Protein AF-A0A382YYL1-F1 (afdb_monomer_lite)

pLDDT: mean 88.14, std 10.82, range [51.31, 98.38]

Sequence (83 aa):
IKLAGGHQENSLKNRIYIQRANGGIENVVRGRLKRPNAGDTIVVPVEGDPQDFDTASFVADILSVLTNLVAILAIIDNNSDNN

Foldseek 3Di:
DVVVVDDDPQWPVQFKWKQAQVRDIDTDHPPDDDDHDPNIDIDTDGPDDPPPPPPVVVVVVVVVVVVVVVVVVVVVVVVVVVD

Radius of gyration: 24.74 Å; chains: 1; bounding box: 47×22×65 Å

Structure (mmCIF, N/CA/C/O backbone):
data_AF-A0A382YYL1-F1
#
_entry.id   AF-A0A382YYL1-F1
#
loop_
_atom_site.group_PDB
_atom_site.id
_atom_site.type_symbol
_atom_site.label_atom_id
_atom_site.label_alt_id
_atom_site.label_comp_id
_atom_site.label_asym_id
_atom_site.label_entity_id
_atom_site.label_seq_id
_atom_site.pdbx_PDB_ins_code
_atom_site.Cartn_x
_atom_site.Cartn_y
_atom_site.Cartn_z
_atom_site.occupancy
_atom_site.B_iso_or_equiv
_atom_site.auth_seq_id
_atom_site.auth_comp_id
_atom_site.auth_asym_id
_atom_site.auth_atom_id
_atom_site.pdbx_PDB_model_num
ATOM 1 N N . ILE A 1 1 ? 15.516 -5.393 -16.701 1.00 87.38 1 ILE A N 1
ATOM 2 C CA . ILE A 1 1 ? 14.206 -5.436 -17.400 1.00 87.38 1 ILE A CA 1
ATOM 3 C C . ILE A 1 1 ? 14.232 -6.371 -18.606 1.00 87.38 1 ILE A C 1
ATOM 5 O O . ILE A 1 1 ? 13.595 -7.403 -18.520 1.00 87.38 1 ILE A O 1
ATOM 9 N N . LYS A 1 2 ? 14.994 -6.116 -19.687 1.00 91.38 2 LYS A N 1
ATOM 10 C CA . LYS A 1 2 ? 15.075 -7.071 -20.824 1.00 91.38 2 LYS A CA 1
ATOM 11 C C . LYS A 1 2 ? 15.460 -8.497 -20.396 1.00 91.38 2 LYS A C 1
ATOM 13 O O . LYS A 1 2 ? 14.838 -9.450 -20.835 1.00 91.38 2 LYS A O 1
ATOM 18 N N . LEU A 1 3 ? 16.420 -8.614 -19.473 1.00 91.94 3 LEU A N 1
ATOM 19 C CA . LEU A 1 3 ? 16.846 -9.893 -18.884 1.00 91.94 3 LEU A CA 1
ATOM 20 C C . LEU A 1 3 ? 15.762 -10.596 -18.043 1.00 91.94 3 LEU A C 1
ATOM 22 O O . LEU A 1 3 ? 15.909 -11.769 -17.74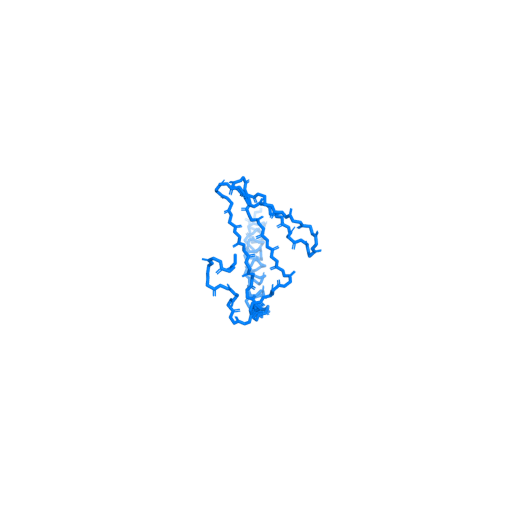3 1.00 91.94 3 LEU A O 1
ATOM 26 N N . ALA A 1 4 ? 14.693 -9.891 -17.668 1.00 90.31 4 ALA A N 1
ATOM 27 C CA . ALA A 1 4 ? 13.565 -10.418 -16.900 1.00 90.31 4 ALA A CA 1
ATOM 28 C C . ALA A 1 4 ? 12.340 -10.720 -17.791 1.00 90.31 4 ALA A C 1
ATOM 30 O O . ALA A 1 4 ? 11.225 -10.779 -17.293 1.00 90.31 4 ALA A O 1
ATOM 31 N N . GLY A 1 5 ? 12.525 -10.844 -19.113 1.00 94.06 5 GLY A N 1
ATOM 32 C CA . GLY A 1 5 ? 11.424 -11.058 -20.064 1.00 94.06 5 GLY A CA 1
ATOM 33 C C . GLY A 1 5 ? 10.784 -9.773 -20.602 1.00 94.06 5 GLY A C 1
ATOM 34 O O . GLY A 1 5 ? 9.835 -9.834 -21.374 1.00 94.06 5 GLY A O 1
ATOM 35 N N . GLY A 1 6 ? 11.326 -8.600 -20.259 1.00 92.12 6 GLY A N 1
ATOM 36 C CA . GLY A 1 6 ? 10.811 -7.314 -20.727 1.00 92.12 6 GLY A CA 1
ATOM 37 C C . GLY A 1 6 ? 9.845 -6.660 -19.741 1.00 92.12 6 GLY A C 1
ATOM 38 O O . GLY A 1 6 ? 9.946 -6.852 -18.534 1.00 92.12 6 GLY A O 1
ATOM 39 N N . HIS A 1 7 ? 8.984 -5.789 -20.260 1.00 90.44 7 HIS A N 1
ATOM 40 C CA . HIS A 1 7 ? 7.959 -5.097 -19.482 1.00 90.44 7 HIS A CA 1
ATOM 41 C C . HIS A 1 7 ? 6.659 -5.900 -19.522 1.00 90.44 7 HIS A C 1
ATOM 43 O O . HIS A 1 7 ? 6.244 -6.311 -20.603 1.00 90.44 7 HIS A O 1
ATOM 49 N N . GLN A 1 8 ? 6.003 -6.056 -18.372 1.00 88.31 8 GLN A N 1
ATOM 50 C CA . GLN A 1 8 ? 4.653 -6.612 -18.292 1.00 88.31 8 GLN A CA 1
ATOM 51 C C . GLN A 1 8 ? 3.635 -5.696 -19.001 1.00 88.31 8 GLN A C 1
ATOM 53 O O . GLN A 1 8 ? 3.857 -4.482 -19.125 1.00 88.31 8 GLN A O 1
ATOM 58 N N . GLU A 1 9 ? 2.524 -6.274 -19.463 1.00 86.06 9 GLU A N 1
ATOM 59 C CA . GLU A 1 9 ? 1.354 -5.531 -19.944 1.00 86.06 9 GLU A CA 1
ATOM 60 C C . GLU A 1 9 ? 0.854 -4.557 -18.863 1.00 86.06 9 GLU A C 1
ATOM 62 O O . GLU A 1 9 ? 0.951 -4.846 -17.670 1.00 86.06 9 GLU A O 1
ATOM 67 N N . ASN A 1 10 ? 0.416 -3.363 -19.273 1.00 87.25 10 ASN A N 1
ATOM 68 C CA . ASN A 1 10 ? -0.004 -2.268 -18.383 1.00 87.25 10 ASN A CA 1
ATOM 69 C C . ASN A 1 10 ? 1.063 -1.784 -17.381 1.00 87.25 10 ASN A C 1
ATOM 71 O O . ASN A 1 10 ? 0.751 -1.118 -16.402 1.00 87.25 10 ASN A O 1
ATOM 75 N N . SER A 1 11 ? 2.349 -2.077 -17.599 1.00 88.94 11 SER A N 1
ATOM 76 C CA . SER A 1 11 ? 3.410 -1.527 -16.746 1.00 88.94 11 SER A CA 1
ATOM 77 C C . SER A 1 11 ? 3.693 -0.046 -17.010 1.00 88.94 11 SER A C 1
ATOM 79 O O . SER A 1 11 ? 3.776 0.412 -18.154 1.00 88.94 11 SER A O 1
ATOM 81 N N . LEU A 1 12 ? 3.952 0.704 -15.938 1.00 90.50 12 LEU A N 1
ATOM 82 C CA . LEU A 1 12 ? 4.349 2.108 -15.995 1.00 90.50 12 LEU A CA 1
ATOM 83 C C . LEU A 1 12 ? 5.828 2.219 -16.394 1.00 90.50 12 LEU A C 1
ATOM 85 O O . LEU A 1 12 ? 6.706 2.458 -15.570 1.00 90.50 12 LEU A O 1
ATOM 89 N N . LYS A 1 13 ? 6.125 2.074 -17.691 1.00 87.88 13 LYS A N 1
ATOM 90 C CA . LYS A 1 13 ? 7.500 1.991 -18.244 1.00 87.88 13 LYS A CA 1
ATOM 91 C C . LYS A 1 13 ? 8.413 3.173 -17.889 1.00 87.88 13 LYS A C 1
ATOM 93 O O . LYS A 1 13 ? 9.631 3.022 -17.871 1.00 87.88 13 LYS A O 1
ATOM 98 N N . ASN A 1 14 ? 7.833 4.338 -17.600 1.00 86.94 14 ASN A N 1
ATOM 99 C CA . ASN A 1 14 ? 8.561 5.552 -17.215 1.00 86.94 14 ASN A CA 1
ATOM 100 C C . ASN A 1 14 ? 8.744 5.703 -15.692 1.00 86.94 14 ASN A C 1
ATOM 102 O O . ASN A 1 14 ? 9.365 6.666 -15.248 1.00 86.94 14 ASN A O 1
ATOM 106 N N . ARG A 1 15 ? 8.201 4.780 -14.890 1.00 88.19 15 ARG A N 1
ATOM 107 C CA . ARG A 1 15 ? 8.332 4.745 -13.432 1.00 88.19 15 ARG A CA 1
ATOM 108 C C . ARG A 1 15 ? 9.070 3.472 -13.042 1.00 88.19 15 ARG A C 1
ATOM 110 O O . ARG A 1 15 ? 8.476 2.421 -12.856 1.00 88.19 15 ARG A O 1
ATOM 117 N N . ILE A 1 16 ? 10.390 3.569 -12.963 1.00 91.06 16 ILE A N 1
ATOM 118 C CA . ILE A 1 16 ? 11.249 2.459 -12.556 1.00 91.06 16 ILE A CA 1
ATOM 119 C C . ILE A 1 16 ? 11.953 2.876 -11.273 1.00 91.06 16 ILE A C 1
ATOM 121 O O . ILE A 1 16 ? 12.483 3.987 -11.184 1.00 91.06 16 ILE A O 1
ATOM 125 N N . TYR A 1 17 ? 11.973 1.980 -10.296 1.00 92.81 17 TYR A N 1
ATOM 126 C CA . TYR A 1 17 ? 12.592 2.216 -9.001 1.00 92.81 17 TYR A CA 1
ATOM 127 C C . TYR A 1 17 ? 13.636 1.142 -8.709 1.00 92.81 17 TYR A C 1
ATOM 129 O O . TYR A 1 17 ? 13.509 -0.002 -9.146 1.00 92.81 17 TYR A O 1
ATOM 137 N N . ILE A 1 18 ? 14.668 1.522 -7.964 1.00 94.31 18 ILE A N 1
ATOM 138 C CA . ILE A 1 18 ? 15.603 0.598 -7.328 1.00 94.31 18 ILE A CA 1
ATOM 139 C C . ILE A 1 18 ? 15.341 0.682 -5.830 1.00 94.31 18 ILE A C 1
ATOM 141 O O . ILE A 1 18 ? 15.548 1.732 -5.222 1.00 94.31 18 ILE A O 1
ATOM 145 N N . GLN 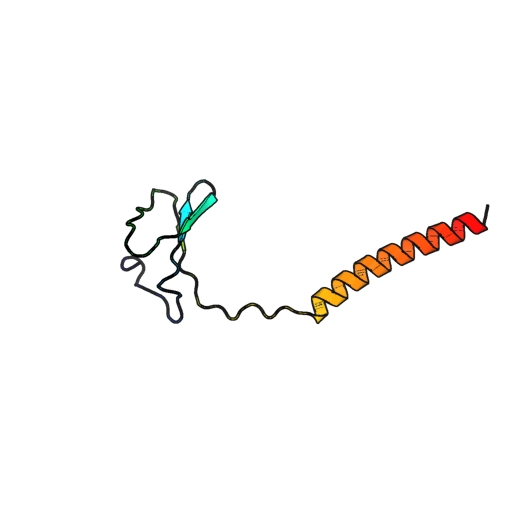A 1 19 ? 14.879 -0.418 -5.253 1.00 95.56 19 GLN A N 1
ATOM 146 C CA . GLN A 1 19 ? 14.869 -0.623 -3.817 1.00 95.56 19 GLN A CA 1
ATOM 147 C C . GLN A 1 19 ? 16.241 -1.162 -3.421 1.00 95.56 19 GLN A C 1
ATOM 149 O O . GLN A 1 19 ? 16.651 -2.232 -3.864 1.00 95.56 19 GLN A O 1
ATOM 154 N N . ARG A 1 20 ? 16.974 -0.381 -2.637 1.00 95.25 20 ARG A N 1
ATOM 155 C CA . ARG A 1 20 ? 18.305 -0.717 -2.147 1.00 95.25 20 ARG A CA 1
ATOM 156 C C . ARG A 1 20 ? 18.222 -1.790 -1.071 1.00 95.25 20 ARG A C 1
ATOM 158 O O . ARG A 1 20 ? 17.251 -1.832 -0.316 1.00 95.25 20 ARG A O 1
ATOM 165 N N . ALA A 1 21 ? 19.287 -2.572 -0.923 1.00 96.38 21 ALA A N 1
ATOM 166 C CA . ALA A 1 21 ? 19.395 -3.566 0.151 1.00 96.38 21 ALA A CA 1
ATOM 167 C C . ALA A 1 21 ? 19.200 -2.979 1.571 1.00 96.38 21 ALA A C 1
ATOM 169 O O . ALA A 1 21 ? 18.777 -3.684 2.479 1.00 96.38 21 ALA A O 1
ATOM 170 N N . ASN A 1 22 ? 19.472 -1.681 1.769 1.00 94.69 22 ASN A N 1
ATOM 171 C CA . ASN A 1 22 ? 19.259 -0.971 3.037 1.00 94.69 22 ASN A CA 1
ATOM 172 C C . ASN A 1 22 ? 17.835 -0.395 3.212 1.00 94.69 22 ASN A C 1
ATOM 174 O O . ASN A 1 22 ? 17.601 0.374 4.140 1.00 94.69 22 ASN A O 1
ATOM 178 N N . GLY A 1 23 ? 16.907 -0.704 2.302 1.00 94.06 23 GLY A N 1
ATOM 179 C CA . GLY A 1 23 ? 15.528 -0.209 2.315 1.00 94.06 23 GLY A CA 1
ATOM 180 C C . GLY A 1 23 ? 15.314 1.145 1.629 1.00 94.06 23 GLY A C 1
ATOM 181 O O . GLY A 1 23 ? 14.169 1.560 1.462 1.00 94.06 23 GLY A O 1
ATOM 182 N N . GLY A 1 24 ? 16.373 1.832 1.189 1.00 95.25 24 GLY A N 1
ATOM 183 C CA . GLY A 1 24 ? 16.248 3.087 0.443 1.00 95.25 24 GLY A CA 1
ATOM 184 C C . GLY A 1 24 ? 15.586 2.889 -0.923 1.00 95.25 24 GLY A C 1
ATOM 185 O O . GLY A 1 24 ? 15.820 1.884 -1.588 1.00 95.25 24 GLY A O 1
ATOM 186 N N . ILE A 1 25 ? 14.783 3.852 -1.378 1.00 93.50 25 ILE A N 1
ATOM 187 C CA . ILE A 1 25 ? 14.115 3.787 -2.686 1.00 93.50 25 ILE A CA 1
ATOM 188 C C . ILE A 1 25 ? 14.620 4.916 -3.573 1.00 93.50 25 ILE A C 1
ATOM 190 O O . ILE A 1 25 ? 14.595 6.089 -3.205 1.00 93.50 25 ILE A O 1
ATOM 194 N N . GLU A 1 26 ? 15.044 4.564 -4.781 1.00 92.00 26 GLU A N 1
ATOM 195 C CA . GLU A 1 26 ? 15.553 5.512 -5.757 1.00 92.00 26 GLU A CA 1
ATOM 196 C C . GLU A 1 26 ? 14.810 5.413 -7.086 1.00 92.00 26 GLU A C 1
ATOM 198 O O . GLU A 1 26 ? 14.715 4.343 -7.680 1.00 92.00 26 GLU A O 1
ATOM 203 N N . ASN A 1 27 ? 14.361 6.552 -7.617 1.00 90.06 27 ASN A N 1
ATOM 204 C CA . ASN A 1 27 ? 13.823 6.608 -8.972 1.00 90.06 27 ASN A CA 1
ATOM 205 C C . ASN A 1 27 ? 14.952 6.533 -10.019 1.00 90.06 27 ASN A C 1
ATOM 207 O O . ASN A 1 27 ? 15.997 7.190 -9.887 1.00 90.06 27 ASN A O 1
ATOM 211 N N . VAL A 1 28 ? 14.714 5.747 -11.068 1.00 87.62 28 VAL A N 1
ATOM 212 C CA . VAL A 1 28 ? 15.537 5.681 -12.276 1.00 87.62 28 VAL A CA 1
ATOM 213 C C . VAL A 1 28 ? 14.966 6.661 -13.300 1.00 87.62 28 VAL A C 1
ATOM 215 O O . VAL A 1 28 ? 14.139 6.313 -14.143 1.00 87.62 28 VAL A O 1
ATOM 218 N N . VAL A 1 29 ? 15.411 7.916 -13.212 1.00 76.75 29 VAL A N 1
ATOM 219 C CA . VAL A 1 29 ? 14.998 8.974 -14.142 1.00 76.75 29 VAL A CA 1
ATOM 220 C C . VAL A 1 29 ? 15.586 8.697 -15.523 1.00 76.75 29 VAL A C 1
ATOM 222 O O . VAL A 1 29 ? 16.776 8.402 -15.663 1.00 76.75 29 VAL A O 1
ATOM 225 N N . ARG A 1 30 ? 14.758 8.840 -16.562 1.00 66.94 30 ARG A N 1
ATOM 226 C CA . ARG A 1 30 ? 15.155 8.699 -17.969 1.00 66.94 30 ARG A CA 1
ATOM 227 C C . ARG A 1 30 ? 16.406 9.548 -18.256 1.00 66.94 30 ARG A C 1
ATOM 229 O O . ARG A 1 30 ? 16.401 10.754 -18.041 1.00 66.94 30 ARG A O 1
ATOM 236 N N . GLY A 1 31 ? 17.487 8.909 -18.708 1.00 64.69 31 GLY A N 1
ATOM 237 C CA . GLY A 1 31 ? 18.770 9.566 -19.008 1.00 64.69 31 GLY A CA 1
ATOM 238 C C . GLY A 1 31 ? 19.806 9.554 -17.876 1.00 64.69 31 GLY A C 1
ATOM 239 O O . GLY A 1 31 ? 20.979 9.800 -18.142 1.00 64.69 31 GLY A O 1
ATOM 240 N N . ARG A 1 32 ? 19.436 9.196 -16.637 1.00 70.50 32 ARG A N 1
ATOM 241 C CA . ARG A 1 32 ? 20.402 8.922 -15.562 1.00 70.50 32 ARG A CA 1
ATOM 242 C C . ARG A 1 32 ? 20.564 7.418 -15.395 1.00 70.50 32 ARG A C 1
ATOM 244 O O . ARG A 1 32 ? 19.673 6.734 -14.897 1.00 70.50 32 ARG A O 1
ATOM 251 N N . LEU A 1 33 ? 21.711 6.896 -15.821 1.00 65.81 33 LEU A N 1
ATOM 252 C CA . LEU A 1 33 ? 22.016 5.477 -15.690 1.00 65.81 33 LEU A CA 1
ATOM 253 C C . LEU A 1 33 ? 22.324 5.157 -14.219 1.00 65.81 33 LEU A C 1
ATOM 255 O O . LEU A 1 33 ? 23.425 5.410 -13.739 1.00 65.81 33 LEU A O 1
ATOM 259 N N . LYS A 1 34 ? 21.346 4.609 -13.494 1.00 81.31 34 LYS A N 1
ATOM 260 C CA . LYS A 1 34 ? 21.559 4.053 -12.153 1.00 81.31 34 LYS A CA 1
ATOM 261 C C . LYS A 1 34 ? 21.797 2.555 -12.262 1.00 81.31 34 LYS A C 1
ATOM 263 O O . LYS A 1 34 ? 20.981 1.837 -12.837 1.00 81.31 34 LYS A O 1
ATOM 268 N N . ARG A 1 35 ? 22.932 2.093 -11.737 1.00 88.12 35 ARG A N 1
ATOM 269 C CA . ARG A 1 35 ? 23.268 0.669 -11.694 1.00 88.12 35 ARG A CA 1
ATOM 270 C C . ARG A 1 35 ? 22.735 0.053 -10.389 1.00 88.12 35 ARG A C 1
ATOM 272 O O . ARG A 1 35 ? 22.960 0.644 -9.329 1.00 88.12 35 ARG A O 1
ATOM 279 N N . PRO A 1 36 ? 22.013 -1.078 -10.457 1.00 89.88 36 PRO A N 1
ATOM 280 C CA . PRO A 1 36 ? 21.666 -1.853 -9.273 1.00 89.88 36 PRO A CA 1
ATOM 281 C C . PRO A 1 36 ? 22.917 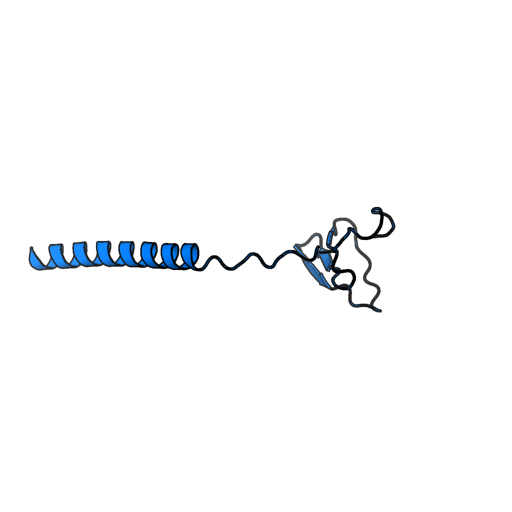-2.549 -8.726 1.00 89.88 36 PRO A C 1
ATOM 283 O O . PRO A 1 36 ? 23.775 -2.988 -9.496 1.00 89.88 36 PRO A O 1
ATOM 286 N N . ASN A 1 37 ? 23.007 -2.640 -7.406 1.00 93.38 37 ASN A N 1
ATOM 287 C CA . ASN A 1 37 ? 24.021 -3.411 -6.696 1.00 93.38 37 ASN A CA 1
ATOM 288 C C . ASN A 1 37 ? 23.472 -4.791 -6.306 1.00 93.38 37 ASN A C 1
ATOM 290 O O . ASN A 1 37 ? 22.279 -5.067 -6.439 1.00 93.38 37 ASN A O 1
ATOM 294 N N . ALA A 1 38 ? 24.343 -5.671 -5.812 1.00 95.19 38 ALA A N 1
ATOM 295 C CA . ALA A 1 38 ? 23.904 -6.940 -5.242 1.00 95.19 38 ALA A CA 1
ATOM 296 C C . ALA A 1 38 ? 22.958 -6.694 -4.052 1.00 95.19 38 ALA A C 1
ATOM 298 O O . ALA A 1 38 ? 23.254 -5.875 -3.184 1.00 95.19 38 ALA A O 1
ATOM 299 N N . GLY A 1 39 ? 21.828 -7.403 -4.032 1.00 94.81 39 GLY A N 1
ATOM 300 C CA . GLY A 1 39 ? 20.780 -7.234 -3.021 1.00 94.81 39 GLY A CA 1
ATOM 301 C C . GLY A 1 39 ? 19.763 -6.127 -3.323 1.00 94.81 39 GLY A C 1
ATOM 302 O O . GLY A 1 39 ? 18.788 -6.006 -2.589 1.00 94.81 39 GLY A O 1
ATOM 303 N N . ASP A 1 40 ? 19.946 -5.349 -4.393 1.00 96.06 40 ASP A N 1
ATOM 304 C CA . ASP A 1 40 ? 18.935 -4.388 -4.833 1.00 96.06 40 ASP A CA 1
ATOM 305 C C . ASP A 1 40 ? 17.797 -5.082 -5.603 1.00 96.06 40 ASP A C 1
ATOM 307 O O . ASP A 1 40 ? 18.017 -6.021 -6.373 1.00 96.06 40 ASP A O 1
ATOM 311 N N . THR A 1 41 ? 16.588 -4.536 -5.484 1.00 95.19 41 THR A N 1
ATOM 312 C CA . THR A 1 41 ? 15.396 -4.967 -6.223 1.00 95.19 41 THR A CA 1
ATOM 313 C C . THR A 1 41 ? 14.978 -3.891 -7.219 1.00 95.19 41 THR A C 1
ATOM 315 O O . THR A 1 41 ? 14.821 -2.722 -6.868 1.00 95.19 41 THR A O 1
ATOM 318 N N . ILE A 1 42 ? 14.763 -4.273 -8.481 1.00 93.38 42 ILE A N 1
ATOM 319 C CA . ILE A 1 42 ? 14.202 -3.374 -9.499 1.00 93.38 42 ILE A CA 1
ATOM 320 C C . ILE A 1 42 ? 12.682 -3.515 -9.482 1.00 93.38 42 ILE A C 1
ATOM 322 O O . ILE A 1 42 ? 12.163 -4.592 -9.761 1.00 93.38 42 ILE A O 1
ATOM 326 N N . VAL A 1 43 ? 11.978 -2.417 -9.219 1.00 93.06 43 VAL A N 1
ATOM 327 C CA . VAL A 1 43 ? 10.514 -2.373 -9.174 1.00 93.06 43 VAL A CA 1
ATOM 328 C C . VAL A 1 43 ? 9.995 -1.590 -10.375 1.00 93.06 43 VAL A C 1
ATOM 330 O O . VAL A 1 43 ? 10.371 -0.436 -10.597 1.00 93.06 43 VAL A O 1
ATOM 333 N N . VAL A 1 44 ? 9.119 -2.225 -11.151 1.00 92.44 44 VAL A N 1
ATOM 334 C CA . VAL A 1 44 ? 8.355 -1.594 -12.232 1.00 92.44 44 VAL A CA 1
ATOM 335 C C . VAL A 1 44 ? 6.883 -1.755 -11.874 1.00 92.44 44 VAL A C 1
ATOM 337 O O . VAL A 1 44 ? 6.372 -2.869 -11.976 1.00 92.44 44 VAL A O 1
ATOM 340 N N . PRO A 1 45 ? 6.200 -0.696 -11.416 1.00 90.12 45 PRO A N 1
ATOM 341 C CA . PRO A 1 45 ? 4.796 -0.793 -11.078 1.00 90.12 45 PRO A CA 1
ATOM 342 C C . PRO A 1 45 ? 3.977 -1.120 -12.319 1.00 90.12 45 PRO A C 1
ATOM 344 O O . PRO A 1 45 ? 4.253 -0.635 -13.423 1.00 90.12 45 PRO A O 1
ATOM 347 N N . VAL A 1 46 ? 2.937 -1.908 -12.109 1.00 88.94 46 VAL A N 1
ATOM 348 C CA . VAL A 1 46 ? 1.804 -1.936 -13.022 1.00 88.94 46 VAL A CA 1
ATOM 349 C C . VAL A 1 46 ? 0.944 -0.704 -12.770 1.00 88.94 46 VAL A C 1
ATOM 351 O O . VAL A 1 46 ? 0.923 -0.172 -11.658 1.00 88.94 46 VAL A O 1
ATOM 354 N N . GLU A 1 47 ? 0.300 -0.208 -13.817 1.00 79.75 47 GLU A N 1
ATOM 355 C CA . GLU A 1 47 ? -0.830 0.699 -13.692 1.00 79.75 47 GLU A CA 1
ATOM 356 C C . GLU A 1 47 ? -1.915 -0.086 -12.957 1.00 79.75 47 GLU A C 1
ATOM 358 O O . GLU A 1 47 ? -2.627 -0.899 -13.538 1.00 79.75 47 GLU A O 1
ATOM 363 N N . GLY A 1 48 ? -1.905 0.029 -11.630 1.00 69.06 48 GLY A N 1
ATOM 364 C CA . GLY A 1 48 ? -2.997 -0.457 -10.813 1.00 69.06 48 GLY A CA 1
ATOM 365 C C . GLY A 1 48 ? -4.179 0.473 -11.011 1.00 69.06 48 GLY A C 1
ATOM 366 O O . GLY A 1 48 ? -3.987 1.683 -11.169 1.00 69.06 48 GLY A O 1
ATOM 367 N N . ASP A 1 49 ? -5.383 -0.083 -10.944 1.00 61.75 49 ASP A N 1
ATOM 368 C CA . ASP A 1 49 ? -6.517 0.726 -10.521 1.00 61.75 49 ASP A CA 1
ATOM 369 C C . ASP A 1 49 ? -6.094 1.391 -9.201 1.00 61.75 49 ASP A C 1
ATOM 371 O O . ASP A 1 49 ? -5.570 0.682 -8.323 1.00 61.75 49 ASP A O 1
ATOM 375 N N . PRO A 1 50 ? -6.194 2.724 -9.042 1.00 62.97 50 PRO A N 1
ATOM 376 C CA . PRO A 1 50 ? -6.081 3.294 -7.710 1.00 62.97 50 PRO A CA 1
ATOM 377 C C . PRO A 1 50 ? -7.040 2.491 -6.839 1.00 62.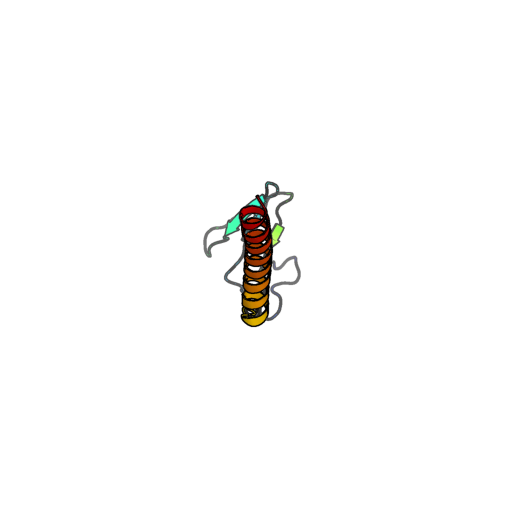97 50 PRO A C 1
ATOM 379 O O . PRO A 1 50 ? -8.194 2.327 -7.217 1.00 62.97 50 PRO A O 1
ATOM 382 N N . GLN A 1 51 ? -6.556 1.903 -5.742 1.00 67.12 51 GLN A N 1
ATOM 383 C CA . GLN A 1 51 ? -7.466 1.215 -4.839 1.00 67.12 51 GLN A CA 1
ATOM 384 C C . GLN A 1 51 ? -8.527 2.238 -4.455 1.00 67.12 51 GLN A C 1
ATOM 386 O O . GLN A 1 51 ? -8.188 3.250 -3.833 1.00 67.12 51 GLN A O 1
ATOM 391 N N . ASP A 1 52 ? -9.755 2.017 -4.930 1.00 77.00 52 ASP A N 1
ATOM 392 C CA . ASP A 1 52 ? -10.843 2.950 -4.710 1.00 77.00 52 ASP A CA 1
ATOM 393 C C . ASP A 1 52 ? -10.916 3.185 -3.213 1.00 77.00 52 ASP A C 1
ATOM 395 O O . ASP A 1 52 ? -10.953 2.246 -2.410 1.00 77.00 52 ASP A O 1
ATOM 399 N N . PHE A 1 53 ? -10.825 4.455 -2.832 1.00 86.56 53 PHE A N 1
ATOM 400 C CA . PHE A 1 53 ? -10.896 4.812 -1.434 1.00 86.56 53 PHE A CA 1
ATOM 401 C C . PHE A 1 53 ? -12.275 4.398 -0.919 1.00 86.56 53 PHE A C 1
ATOM 403 O O . PHE A 1 53 ? -13.291 4.994 -1.287 1.00 86.56 53 PHE A O 1
ATOM 410 N N . ASP A 1 54 ? -12.308 3.364 -0.078 1.00 90.12 54 ASP A N 1
ATOM 411 C CA . ASP A 1 54 ? -13.544 2.864 0.505 1.00 90.12 54 ASP A CA 1
ATOM 412 C C . ASP A 1 54 ? -14.019 3.817 1.608 1.00 90.12 54 ASP A C 1
ATOM 414 O O . ASP A 1 54 ? -13.708 3.679 2.794 1.00 90.12 54 ASP A O 1
ATOM 418 N N . THR A 1 55 ? -14.781 4.822 1.177 1.00 93.81 55 THR A N 1
ATOM 419 C CA . THR A 1 55 ? -15.411 5.811 2.057 1.00 93.81 55 THR A CA 1
ATOM 420 C C . THR A 1 55 ? -16.283 5.170 3.135 1.00 93.81 55 THR A C 1
ATOM 422 O O . THR A 1 55 ? -16.345 5.704 4.241 1.00 93.81 55 THR A O 1
ATOM 425 N N . ALA A 1 56 ? -16.930 4.033 2.854 1.00 96.25 56 ALA A N 1
ATOM 426 C CA . ALA A 1 56 ? -17.810 3.372 3.809 1.00 96.25 56 ALA A CA 1
ATOM 427 C C . ALA A 1 56 ? -16.998 2.737 4.941 1.00 96.25 56 ALA A C 1
ATOM 429 O O . ALA A 1 56 ? -17.295 2.984 6.110 1.00 96.25 56 ALA A O 1
ATOM 430 N N . SER A 1 57 ? -15.937 1.998 4.600 1.00 96.31 57 SER A N 1
ATOM 431 C CA . SER A 1 57 ? -15.022 1.418 5.591 1.00 96.31 57 SER A CA 1
ATOM 432 C C . SER A 1 57 ? -14.332 2.501 6.423 1.00 96.31 57 SER A C 1
ATOM 434 O O . SER A 1 57 ? -14.313 2.420 7.648 1.00 96.31 57 SER A O 1
ATOM 436 N N . PHE A 1 58 ? -13.864 3.580 5.790 1.00 96.44 58 PHE A N 1
ATOM 437 C CA . PHE A 1 58 ? -13.246 4.699 6.506 1.00 96.44 58 PHE A CA 1
ATOM 438 C C . PHE A 1 58 ? -14.199 5.371 7.509 1.00 96.44 58 PHE A C 1
ATOM 440 O O . PHE A 1 58 ? -13.821 5.651 8.648 1.00 96.44 58 PHE A O 1
ATOM 447 N N . VAL A 1 59 ? -15.449 5.628 7.107 1.00 97.69 59 VAL A N 1
ATOM 448 C CA . VAL A 1 59 ? -16.459 6.200 8.008 1.00 97.69 59 VAL A CA 1
ATOM 449 C C . VAL A 1 59 ? -16.805 5.218 9.129 1.00 97.69 59 VAL A C 1
ATOM 451 O O . VAL A 1 59 ? -16.939 5.646 10.275 1.00 97.69 59 VAL A O 1
ATOM 454 N N . ALA A 1 60 ? -16.907 3.919 8.840 1.00 98.12 60 ALA A N 1
ATOM 455 C CA . ALA A 1 60 ? -17.152 2.895 9.854 1.00 98.12 60 ALA A CA 1
ATOM 456 C C . ALA A 1 60 ? -16.034 2.852 10.911 1.00 98.12 60 ALA A C 1
ATOM 458 O O . ALA A 1 60 ? -16.330 2.825 12.108 1.00 98.12 60 ALA A O 1
ATOM 459 N N . ASP A 1 61 ? -14.771 2.938 10.488 1.00 98.00 61 ASP A N 1
ATOM 460 C CA . ASP A 1 61 ? -13.615 2.982 11.387 1.00 98.00 61 ASP A CA 1
ATOM 461 C C . ASP A 1 61 ? -13.651 4.221 12.296 1.00 98.00 61 ASP A C 1
ATOM 463 O O . ASP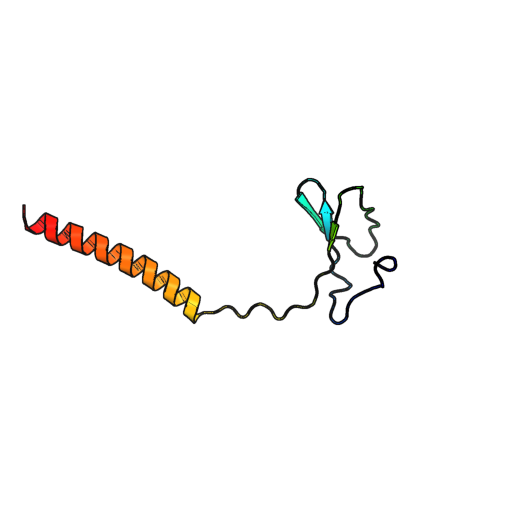 A 1 61 ? -13.472 4.111 13.513 1.00 98.00 61 ASP A O 1
ATOM 467 N N . ILE A 1 62 ? -13.964 5.401 11.744 1.00 98.38 62 ILE A N 1
ATOM 468 C CA . ILE A 1 62 ? -14.141 6.629 12.539 1.00 98.38 62 ILE A CA 1
ATOM 469 C C . ILE A 1 62 ? -15.276 6.462 13.552 1.00 98.38 62 ILE A C 1
ATOM 471 O O . ILE A 1 62 ? -15.102 6.775 14.732 1.00 98.38 62 ILE A O 1
ATOM 475 N N . LEU A 1 63 ? -16.437 5.967 13.117 1.00 98.38 63 LEU A N 1
ATOM 476 C CA . LEU A 1 63 ? -17.597 5.784 13.988 1.00 98.38 63 LEU A CA 1
ATOM 477 C C . LEU A 1 63 ? -17.317 4.788 15.112 1.00 98.38 63 LEU A C 1
ATOM 479 O O . LEU A 1 63 ? -17.784 4.999 16.230 1.00 98.38 63 LEU A O 1
ATOM 483 N N . SER A 1 64 ? -16.537 3.740 14.852 1.00 98.06 64 SER A N 1
ATOM 484 C CA . SER A 1 64 ? -16.112 2.784 15.875 1.00 98.06 64 SER A CA 1
ATOM 485 C C . SER A 1 64 ? -15.280 3.462 16.964 1.00 98.06 64 SER A C 1
ATOM 487 O O . SER A 1 64 ? -15.592 3.342 18.151 1.00 98.06 64 SER A O 1
ATOM 489 N N . VAL A 1 65 ? -14.272 4.250 16.572 1.00 98.25 65 VAL A N 1
ATOM 490 C CA . VAL A 1 65 ? -13.439 5.006 17.520 1.00 98.25 65 VAL A CA 1
ATOM 491 C C . VAL A 1 65 ? -14.286 5.990 18.323 1.00 98.25 65 VAL A C 1
ATOM 493 O O . VAL A 1 65 ? -14.190 6.018 19.549 1.00 98.25 65 VAL A O 1
ATOM 496 N N . LEU A 1 66 ? -15.151 6.760 17.658 1.00 98.25 66 LEU A N 1
ATOM 497 C CA . LEU A 1 66 ? -16.035 7.715 18.329 1.00 98.25 66 LEU A CA 1
ATOM 498 C C . LEU A 1 66 ? -16.994 7.021 19.299 1.00 98.25 66 LEU A C 1
ATOM 500 O O . LEU A 1 66 ? -17.181 7.497 20.413 1.00 98.25 66 LEU A O 1
ATOM 504 N N . THR A 1 67 ? -17.557 5.877 18.914 1.00 98.00 67 THR A N 1
ATOM 505 C CA . THR A 1 67 ? -18.464 5.093 19.764 1.00 98.00 67 THR A CA 1
ATOM 506 C C . THR A 1 67 ? -17.748 4.586 21.012 1.00 98.00 67 THR A C 1
ATOM 508 O O . THR A 1 67 ? -18.287 4.699 22.111 1.00 98.00 67 THR A O 1
ATOM 511 N N . ASN A 1 68 ? -16.512 4.098 20.873 1.00 97.44 68 ASN A N 1
ATOM 512 C CA . ASN A 1 68 ? -15.690 3.692 22.014 1.00 97.44 68 ASN A CA 1
ATOM 513 C C . ASN A 1 68 ? -15.409 4.874 22.958 1.00 97.44 68 ASN A C 1
ATOM 515 O O . ASN A 1 68 ? -15.515 4.722 24.173 1.00 97.44 68 ASN A O 1
ATOM 519 N N . LEU A 1 69 ? -15.106 6.062 22.419 1.00 97.81 69 LEU A N 1
ATOM 520 C CA . LEU A 1 69 ? -14.911 7.273 23.225 1.00 97.81 69 LEU A CA 1
ATOM 521 C C . LEU A 1 69 ? -16.194 7.690 23.956 1.00 97.81 69 LEU A C 1
ATOM 523 O O . LEU A 1 69 ? -16.148 7.969 25.151 1.00 97.81 69 LEU A O 1
ATOM 527 N N . VAL A 1 70 ? -17.339 7.689 23.269 1.00 97.38 70 VAL A N 1
ATOM 528 C CA . VAL A 1 70 ? -18.646 8.011 23.866 1.00 97.38 70 VAL A CA 1
ATOM 529 C C . VAL A 1 70 ? -19.005 7.024 24.975 1.00 97.38 70 VAL A C 1
ATOM 531 O O . VAL A 1 70 ? -19.454 7.445 26.037 1.00 97.38 70 VAL A O 1
ATOM 534 N N . ALA A 1 71 ? -18.773 5.727 24.770 1.00 97.06 71 ALA A N 1
ATOM 535 C CA . ALA A 1 71 ? -19.036 4.711 25.784 1.00 97.06 71 ALA A CA 1
ATOM 536 C C . ALA A 1 71 ? -18.200 4.940 27.054 1.00 97.06 71 ALA A C 1
ATOM 538 O O . ALA A 1 71 ? -18.731 4.860 28.160 1.00 97.06 71 ALA A O 1
ATOM 539 N N . ILE A 1 72 ? -16.914 5.277 26.905 1.00 95.88 72 ILE A N 1
ATOM 540 C CA . ILE A 1 72 ? -16.042 5.622 28.037 1.00 95.88 72 ILE A CA 1
ATOM 541 C C . ILE A 1 72 ? -16.563 6.868 28.764 1.00 95.88 72 ILE A C 1
ATOM 543 O O . ILE A 1 72 ? -16.670 6.849 29.988 1.00 95.88 72 ILE A O 1
ATOM 547 N N . LEU A 1 73 ? -16.914 7.928 28.028 1.00 94.56 73 LEU A N 1
ATOM 548 C CA . LEU A 1 73 ? -17.440 9.166 28.614 1.00 94.56 73 LEU A CA 1
ATOM 549 C C . LEU A 1 73 ? -18.738 8.921 29.392 1.00 94.56 73 LEU A C 1
ATOM 551 O O . LEU A 1 73 ? -18.849 9.348 30.533 1.00 94.56 73 LEU A O 1
ATOM 555 N N . ALA A 1 74 ? -19.669 8.143 28.838 1.00 94.00 74 ALA A N 1
ATOM 556 C CA . ALA A 1 74 ? -20.915 7.800 29.518 1.00 94.00 74 ALA A CA 1
ATOM 557 C C . ALA A 1 74 ? -20.686 7.003 30.816 1.00 94.00 74 ALA A C 1
ATOM 559 O O . ALA A 1 74 ? -21.426 7.166 31.784 1.00 94.00 74 ALA A O 1
ATOM 560 N N . ILE A 1 75 ? -19.671 6.132 30.864 1.00 93.19 75 ILE A N 1
ATOM 561 C CA . ILE A 1 75 ? -19.293 5.421 32.096 1.00 93.19 75 ILE A CA 1
ATOM 562 C C . ILE A 1 75 ? -18.728 6.397 33.136 1.00 93.19 75 ILE A C 1
ATOM 564 O O . ILE A 1 75 ? -19.006 6.242 34.325 1.00 93.19 75 ILE A O 1
ATOM 568 N N . ILE A 1 76 ? -17.930 7.379 32.710 1.00 92.44 76 ILE A N 1
ATOM 569 C CA . ILE A 1 76 ? -17.381 8.409 33.601 1.00 92.44 76 ILE A CA 1
ATOM 570 C C . ILE A 1 76 ? -18.518 9.249 34.187 1.00 92.44 76 ILE A C 1
ATOM 572 O O . ILE A 1 76 ? -18.611 9.337 35.409 1.00 92.44 76 ILE A O 1
ATOM 576 N N . ASP A 1 77 ? -19.414 9.767 33.343 1.00 89.62 77 ASP A N 1
ATOM 577 C CA . ASP A 1 77 ? -20.547 10.599 33.767 1.00 89.62 77 ASP A CA 1
ATOM 578 C C . ASP A 1 77 ? -21.442 9.855 34.773 1.00 89.62 77 ASP A C 1
ATOM 580 O O . ASP A 1 77 ? -21.707 10.356 35.865 1.00 89.62 77 ASP A O 1
ATOM 584 N N . ASN A 1 78 ? -21.811 8.599 34.483 1.00 84.44 78 ASN A N 1
ATOM 585 C CA . ASN A 1 78 ? -22.613 7.785 35.406 1.00 84.44 78 ASN A CA 1
ATOM 586 C C . ASN A 1 78 ? -21.907 7.507 36.744 1.00 84.44 78 ASN A C 1
ATOM 588 O O . ASN A 1 78 ? -22.574 7.326 37.758 1.00 84.44 78 ASN A O 1
ATOM 592 N N . ASN A 1 79 ? -20.576 7.422 36.784 1.00 75.75 79 ASN A N 1
ATOM 593 C CA . ASN A 1 79 ? -19.854 7.235 38.047 1.00 75.75 79 ASN A CA 1
ATOM 594 C C . ASN A 1 79 ? -19.691 8.546 38.828 1.00 75.75 79 ASN A C 1
ATOM 596 O O . ASN A 1 79 ? -19.610 8.500 40.053 1.00 75.75 79 ASN A O 1
ATOM 600 N N . SER A 1 80 ? -19.652 9.696 38.150 1.00 76.00 80 SER A N 1
ATOM 601 C CA . SER A 1 80 ? -19.608 11.014 38.791 1.00 76.00 80 SER A CA 1
ATOM 602 C C . SER A 1 80 ? -20.926 11.400 39.461 1.00 76.00 80 SER A C 1
ATOM 604 O O . SER A 1 80 ? -20.883 12.039 40.503 1.00 76.00 80 SER A O 1
ATOM 606 N N . ASP A 1 81 ? -22.070 10.973 38.922 1.00 68.25 81 ASP A N 1
ATOM 607 C CA . ASP A 1 81 ? -23.387 11.245 39.522 1.00 68.25 81 ASP A CA 1
ATOM 608 C C . ASP A 1 81 ? -23.707 10.353 40.741 1.00 68.25 81 ASP A C 1
ATOM 610 O O . ASP A 1 81 ? -24.593 10.668 41.536 1.00 68.25 81 ASP A O 1
ATOM 614 N N . ASN A 1 82 ? -22.997 9.231 40.902 1.00 59.00 82 ASN A N 1
ATOM 615 C CA . ASN A 1 82 ? -23.212 8.253 41.976 1.00 59.00 82 ASN A CA 1
ATOM 616 C C . ASN A 1 82 ? -22.282 8.442 43.196 1.00 59.00 82 ASN A C 1
ATOM 618 O O . ASN A 1 82 ? -22.214 7.550 44.048 1.00 59.00 82 ASN A O 1
ATOM 622 N N . ASN A 1 83 ? -21.564 9.568 43.292 1.00 51.31 83 ASN A N 1
ATOM 623 C CA . ASN A 1 83 ? -20.650 9.906 44.391 1.00 51.31 83 ASN A CA 1
ATOM 624 C C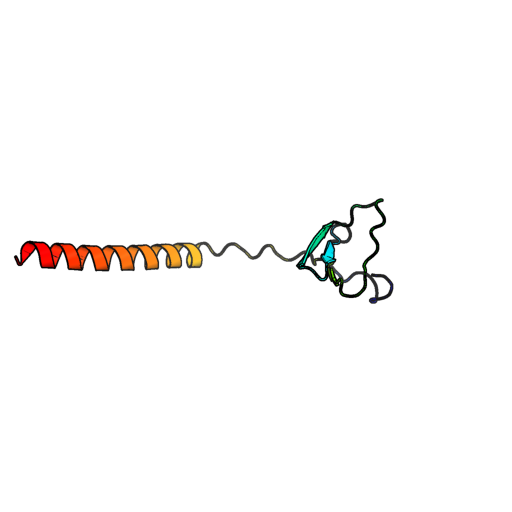 . ASN A 1 83 ? -20.859 11.345 44.872 1.00 51.31 83 ASN A C 1
ATOM 626 O O . ASN A 1 83 ? -20.790 11.565 46.101 1.00 51.31 83 ASN A O 1
#

Secondary structure (DSSP, 8-state):
-GGGTSPPTTB-TT--EEE-TTS-EEE--TT--PPPPTT-EEE--B-PPP----HHHHHHHHHHHHHHHHHHHHHHHHHHTT-

Organism: NCBI:txid408172